Protein AF-A0A2P8MB07-F1 (afdb_monomer_lite)

Structure (mmCIF, N/CA/C/O backbone):
data_AF-A0A2P8MB07-F1
#
_entry.id   AF-A0A2P8MB07-F1
#
loop_
_atom_site.group_PDB
_atom_site.id
_atom_site.type_symbol
_atom_site.label_atom_id
_atom_site.label_alt_id
_atom_site.label_comp_id
_atom_site.label_asym_id
_atom_site.label_entity_id
_atom_site.label_seq_id
_atom_site.pdbx_PDB_ins_code
_atom_site.Cartn_x
_atom_site.Cartn_y
_atom_site.Cartn_z
_atom_site.occupancy
_atom_site.B_iso_or_equiv
_atom_site.auth_seq_id
_atom_site.auth_comp_id
_atom_site.auth_asym_id
_atom_site.auth_atom_id
_atom_site.pdbx_PDB_model_num
ATOM 1 N N . MET A 1 1 ? -18.010 1.075 -5.046 1.00 47.69 1 MET A N 1
ATOM 2 C CA . MET A 1 1 ? -18.846 1.952 -4.188 1.00 47.69 1 MET A CA 1
ATOM 3 C C . MET A 1 1 ? -18.209 3.338 -4.165 1.00 47.69 1 MET A C 1
ATOM 5 O O . MET A 1 1 ? -17.049 3.429 -3.795 1.00 47.69 1 MET A O 1
ATOM 9 N N . ARG A 1 2 ? -18.892 4.401 -4.616 1.00 39.94 2 ARG A N 1
ATOM 10 C CA . ARG A 1 2 ? -18.357 5.776 -4.541 1.00 39.94 2 ARG A CA 1
ATOM 11 C C . ARG A 1 2 ? -18.737 6.382 -3.192 1.00 39.94 2 ARG A C 1
ATOM 13 O O . ARG A 1 2 ? -19.920 6.580 -2.936 1.00 39.94 2 ARG A O 1
ATOM 20 N N . LEU A 1 3 ? -17.753 6.655 -2.343 1.00 50.47 3 LEU A N 1
ATOM 21 C CA . LEU A 1 3 ? -17.967 7.405 -1.106 1.00 50.47 3 LEU A CA 1
ATOM 22 C C . LEU A 1 3 ? -17.988 8.908 -1.425 1.00 50.47 3 LEU A C 1
ATOM 24 O O . LEU A 1 3 ? -17.229 9.378 -2.280 1.00 50.47 3 LEU A O 1
ATOM 28 N N . ALA A 1 4 ? -18.872 9.660 -0.761 1.00 45.59 4 ALA A N 1
ATOM 29 C CA . ALA A 1 4 ? -18.922 11.117 -0.873 1.00 45.59 4 ALA A CA 1
ATOM 30 C C . ALA A 1 4 ? -17.511 11.695 -0.629 1.00 45.59 4 ALA A C 1
ATOM 32 O O . ALA A 1 4 ? -16.838 11.272 0.308 1.00 45.59 4 ALA A O 1
ATOM 33 N N . ASN A 1 5 ? -17.066 12.621 -1.494 1.00 53.81 5 ASN A N 1
ATOM 34 C CA . ASN A 1 5 ? -15.724 13.250 -1.561 1.00 53.81 5 ASN A CA 1
ATOM 35 C C . ASN A 1 5 ? -14.697 12.646 -2.547 1.00 53.81 5 ASN A C 1
ATOM 37 O O . ASN A 1 5 ? -13.491 12.880 -2.409 1.00 53.81 5 ASN A O 1
ATOM 41 N N . GLY A 1 6 ? -15.143 11.909 -3.573 1.00 58.69 6 GLY A N 1
ATOM 42 C CA . GLY A 1 6 ? -14.257 11.450 -4.657 1.00 58.69 6 GLY A CA 1
ATOM 43 C C . GLY A 1 6 ? -13.240 10.397 -4.207 1.00 58.69 6 GLY A C 1
ATOM 44 O O . GLY A 1 6 ? -12.152 10.292 -4.768 1.00 58.69 6 GLY 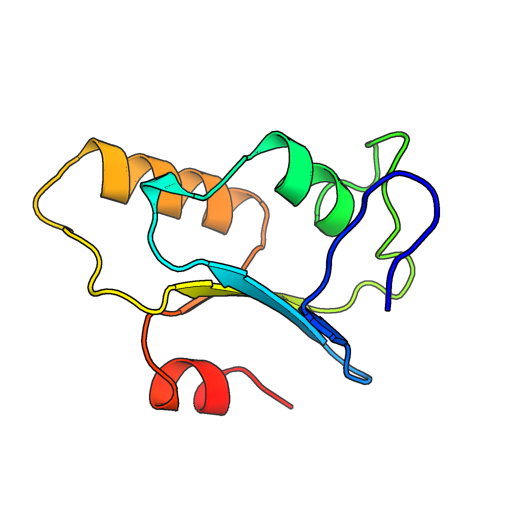A O 1
ATOM 45 N N . ILE A 1 7 ? -13.578 9.654 -3.154 1.00 62.22 7 ILE A N 1
ATOM 46 C CA . ILE A 1 7 ? -12.805 8.514 -2.674 1.00 62.22 7 ILE A CA 1
ATOM 47 C C . ILE A 1 7 ? -13.215 7.304 -3.512 1.00 62.22 7 ILE A C 1
ATOM 49 O O . ILE A 1 7 ? -14.380 6.895 -3.501 1.00 62.22 7 ILE A O 1
ATOM 53 N N . VAL A 1 8 ? -12.251 6.759 -4.249 1.00 72.56 8 VAL A N 1
ATOM 54 C CA . VAL A 1 8 ? -12.381 5.494 -4.969 1.00 72.56 8 VAL A CA 1
ATOM 55 C C . VAL A 1 8 ? -11.587 4.459 -4.175 1.00 72.56 8 VAL A C 1
ATOM 57 O O . VAL A 1 8 ? -10.456 4.724 -3.768 1.00 72.56 8 VAL A O 1
ATOM 60 N N . ILE A 1 9 ? -12.277 3.375 -3.833 1.00 87.56 9 ILE A N 1
ATOM 61 C CA . ILE A 1 9 ? -11.720 2.099 -3.394 1.00 87.56 9 ILE A CA 1
ATOM 62 C C . ILE A 1 9 ? -12.411 1.066 -4.269 1.00 87.56 9 ILE A C 1
ATOM 64 O O . ILE A 1 9 ? -13.650 1.035 -4.327 1.00 87.56 9 ILE A O 1
ATOM 68 N N . ASP A 1 10 ? -11.620 0.249 -4.946 1.00 92.38 10 ASP A N 1
ATOM 69 C CA . ASP A 1 10 ? -12.137 -0.760 -5.864 1.00 92.38 10 ASP A CA 1
ATOM 70 C C . ASP A 1 10 ? -12.740 -1.944 -5.106 1.00 92.38 10 ASP A C 1
ATOM 72 O O . ASP A 1 10 ? -13.836 -2.402 -5.438 1.00 92.38 10 ASP A O 1
ATOM 76 N N . VAL A 1 11 ? -12.070 -2.397 -4.040 1.00 94.00 11 VAL A N 1
ATOM 77 C CA . VAL A 1 11 ? -12.513 -3.534 -3.225 1.00 94.00 11 VAL A CA 1
ATOM 78 C C . VAL A 1 11 ? -12.351 -3.232 -1.738 1.00 94.00 11 VAL A C 1
ATOM 80 O O . VAL A 1 11 ? -11.313 -2.757 -1.283 1.00 94.00 11 VAL A O 1
ATOM 83 N N . ALA A 1 12 ? -13.381 -3.549 -0.957 1.00 93.81 12 ALA A N 1
ATOM 84 C CA . ALA A 1 12 ? -13.338 -3.513 0.498 1.00 93.81 12 ALA A CA 1
ATOM 85 C C . ALA A 1 12 ? -13.842 -4.852 1.044 1.00 93.81 12 ALA A C 1
ATOM 87 O O . ALA A 1 12 ? -14.954 -5.269 0.723 1.00 93.81 12 ALA A O 1
ATOM 88 N N . THR A 1 13 ? -13.031 -5.507 1.868 1.00 94.19 13 THR A N 1
ATOM 89 C CA . THR A 1 13 ? -13.378 -6.748 2.576 1.00 94.19 13 THR A CA 1
ATOM 90 C C . THR A 1 13 ? -13.629 -6.425 4.052 1.00 94.19 13 THR A C 1
ATOM 92 O O . THR A 1 13 ? -13.727 -5.252 4.427 1.00 94.19 13 THR A O 1
ATOM 95 N N . ASN A 1 14 ? -13.737 -7.434 4.917 1.00 95.19 14 ASN A N 1
ATOM 96 C CA . ASN A 1 14 ? -13.775 -7.205 6.362 1.00 95.19 14 ASN A CA 1
ATOM 97 C C . ASN A 1 14 ? -12.436 -6.663 6.892 1.00 95.19 14 ASN A C 1
ATOM 99 O O . ASN A 1 14 ? -12.445 -5.767 7.738 1.00 95.19 14 ASN A O 1
ATOM 103 N N . ASP A 1 15 ? -11.316 -7.119 6.332 1.00 96.81 15 ASP A N 1
ATOM 104 C CA . ASP A 1 15 ? -9.967 -6.876 6.851 1.00 96.81 15 ASP A CA 1
ATOM 105 C C . ASP A 1 15 ? -9.132 -5.910 5.994 1.00 96.81 15 ASP A C 1
ATOM 107 O O . ASP A 1 15 ? -8.194 -5.283 6.498 1.00 96.81 15 ASP A O 1
ATOM 111 N N . GLU A 1 16 ? -9.482 -5.732 4.719 1.00 96.94 16 GLU A N 1
ATOM 112 C CA . GLU A 1 16 ? -8.697 -4.997 3.729 1.00 96.94 16 GLU A CA 1
ATOM 113 C C . GLU A 1 16 ? -9.483 -3.900 2.997 1.00 96.94 16 GLU A C 1
ATOM 115 O O . GLU A 1 16 ? -10.691 -3.981 2.754 1.00 96.94 16 GLU A O 1
ATOM 120 N N . LEU A 1 17 ? -8.740 -2.876 2.582 1.00 95.88 17 LEU A N 1
ATOM 121 C CA . LEU A 1 17 ? -9.099 -1.947 1.516 1.00 95.88 17 LEU A CA 1
ATOM 122 C C . LEU A 1 17 ? -8.076 -2.116 0.394 1.00 95.88 17 LEU A C 1
ATOM 124 O O . LEU A 1 17 ? -6.873 -1.986 0.637 1.00 95.88 17 LEU A O 1
ATOM 128 N N . ILE A 1 18 ? -8.547 -2.398 -0.816 1.00 96.25 18 ILE A N 1
ATOM 129 C CA . ILE A 1 18 ? -7.700 -2.666 -1.975 1.00 96.25 18 ILE A CA 1
ATOM 130 C C . ILE A 1 18 ? -8.030 -1.652 -3.065 1.00 96.25 18 ILE A C 1
ATOM 132 O O . ILE A 1 18 ? -9.181 -1.516 -3.483 1.00 96.25 18 ILE A O 1
ATOM 136 N N . GLU A 1 19 ? -6.995 -0.960 -3.520 1.00 94.69 19 GLU A N 1
ATOM 137 C CA . GLU A 1 19 ? -7.040 -0.063 -4.673 1.00 94.69 19 GLU A CA 1
ATOM 138 C C . GLU A 1 19 ? -6.178 -0.655 -5.790 1.00 94.69 19 GLU A C 1
ATOM 140 O O . GLU A 1 19 ? -5.029 -1.056 -5.560 1.00 94.69 19 GLU A O 1
ATOM 145 N N . VAL A 1 20 ? -6.722 -0.684 -7.002 1.00 95.12 20 VAL A N 1
ATOM 146 C CA . VAL A 1 20 ? -6.058 -1.186 -8.202 1.00 95.12 20 VAL A CA 1
ATOM 147 C C . VAL A 1 20 ? -5.524 -0.008 -9.005 1.00 95.12 20 VAL A C 1
ATOM 149 O O 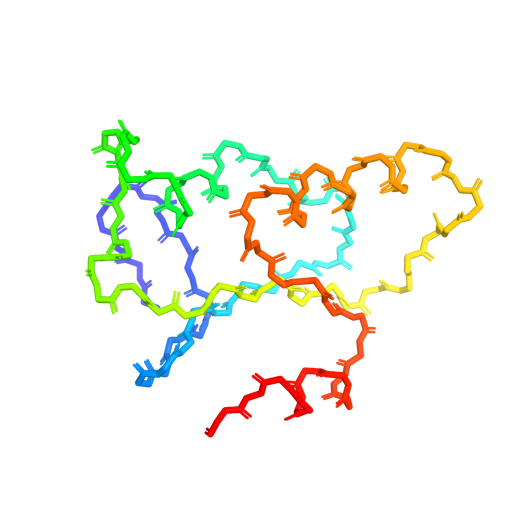. VAL A 1 20 ? -6.250 0.909 -9.384 1.00 95.12 20 VAL A O 1
ATOM 152 N N . LYS A 1 21 ? -4.229 -0.033 -9.315 1.00 94.94 21 LYS A N 1
ATOM 153 C CA . LYS A 1 21 ? -3.593 0.929 -10.216 1.00 94.94 21 LYS A CA 1
ATOM 154 C C . LYS A 1 21 ? -3.003 0.202 -11.410 1.00 94.94 21 LYS A C 1
ATOM 156 O O . LYS A 1 21 ? -2.317 -0.801 -11.271 1.00 94.94 21 LYS A O 1
ATOM 161 N N . ASN A 1 22 ? -3.215 0.767 -12.594 1.00 95.06 22 ASN A N 1
ATOM 162 C CA . ASN A 1 22 ? -2.627 0.239 -13.822 1.00 95.06 22 ASN A CA 1
ATOM 163 C C . ASN A 1 22 ? -1.088 0.246 -13.756 1.00 95.06 22 ASN A C 1
ATOM 165 O O . ASN A 1 22 ? -0.436 -0.699 -14.175 1.00 95.06 22 ASN A O 1
ATOM 169 N N . SER A 1 23 ? -0.497 1.312 -13.214 1.00 95.88 23 SER A N 1
ATOM 170 C CA . SER A 1 23 ? 0.953 1.477 -13.083 1.00 95.88 23 SER A CA 1
ATOM 171 C C . SER A 1 23 ? 1.308 2.394 -11.913 1.00 95.88 23 SER A C 1
ATOM 173 O O . SER A 1 23 ? 0.460 3.102 -11.365 1.00 95.88 23 SER A O 1
ATOM 175 N N . THR A 1 24 ? 2.595 2.441 -11.568 1.00 94.88 24 THR A N 1
ATOM 176 C CA . THR A 1 24 ? 3.146 3.329 -10.529 1.00 94.88 24 THR A CA 1
ATOM 177 C C . THR A 1 24 ? 2.900 4.812 -10.820 1.00 94.88 24 THR A C 1
ATOM 179 O O . THR A 1 24 ? 2.702 5.598 -9.899 1.00 94.88 24 THR A O 1
ATOM 182 N N . THR A 1 25 ? 2.838 5.196 -12.096 1.00 93.75 25 THR A N 1
ATOM 183 C CA . THR A 1 25 ? 2.545 6.569 -12.543 1.00 93.75 25 THR A CA 1
ATOM 184 C C . THR A 1 25 ? 1.109 7.018 -12.267 1.00 93.75 25 THR A C 1
ATOM 186 O O . THR A 1 25 ? 0.849 8.215 -12.236 1.00 93.75 25 THR A O 1
ATOM 189 N N . SER A 1 26 ? 0.177 6.087 -12.042 1.00 92.94 26 SER A N 1
ATOM 190 C CA . SER A 1 26 ? -1.221 6.389 -11.696 1.00 92.94 26 SER A CA 1
ATOM 191 C C . SER A 1 26 ? -1.442 6.576 -10.189 1.00 92.94 26 SER A C 1
ATOM 193 O O . SER A 1 26 ? -2.581 6.700 -9.734 1.00 92.94 26 SER A O 1
ATOM 195 N N . ILE A 1 27 ? -0.373 6.538 -9.388 1.00 93.19 27 ILE A N 1
ATOM 196 C CA . ILE A 1 27 ? -0.454 6.677 -7.937 1.00 93.19 27 ILE A CA 1
ATOM 197 C C . ILE A 1 27 ? -0.416 8.157 -7.553 1.00 93.19 27 ILE A C 1
ATOM 199 O O . ILE A 1 27 ? 0.547 8.867 -7.830 1.00 93.19 27 ILE A O 1
ATOM 203 N N . HIS A 1 28 ? -1.430 8.587 -6.804 1.00 91.81 28 HIS A N 1
ATOM 204 C CA . HIS A 1 28 ? -1.491 9.910 -6.190 1.00 91.81 28 HIS A CA 1
ATOM 205 C C . HIS A 1 28 ? -1.335 9.776 -4.671 1.00 91.81 28 HIS A C 1
ATOM 207 O O . HIS A 1 28 ? -2.239 9.298 -3.986 1.00 91.81 28 HIS A O 1
ATOM 213 N N . LEU A 1 29 ? -0.189 10.196 -4.124 1.00 91.75 29 LEU A N 1
ATOM 214 C CA . LEU A 1 29 ? 0.124 10.036 -2.693 1.00 91.75 29 LEU A CA 1
ATOM 215 C C . LEU A 1 29 ? -0.896 10.716 -1.765 1.00 91.75 29 LEU A C 1
ATOM 217 O O . LEU A 1 29 ? -1.195 10.191 -0.697 1.00 91.75 29 LEU A O 1
ATOM 221 N N . GLU A 1 30 ? -1.470 11.840 -2.188 1.00 90.19 30 GLU A N 1
ATOM 222 C CA . GLU A 1 30 ? -2.515 12.552 -1.442 1.00 90.19 30 GLU A CA 1
ATOM 223 C C . GLU A 1 30 ? -3.812 11.739 -1.285 1.00 90.19 30 GLU A C 1
ATOM 225 O O . GLU A 1 30 ? -4.518 11.878 -0.285 1.00 90.19 30 GLU A O 1
ATOM 230 N N . GLN A 1 31 ? -4.128 10.869 -2.255 1.00 89.31 31 GLN A N 1
ATOM 231 C CA . GLN A 1 31 ? -5.253 9.943 -2.142 1.00 89.31 31 GLN A CA 1
ATOM 232 C C . GLN A 1 31 ? -4.925 8.870 -1.108 1.00 89.31 31 GLN A C 1
ATOM 234 O O . GLN A 1 31 ? -5.775 8.550 -0.281 1.00 89.31 31 GLN A O 1
ATOM 239 N N . LEU A 1 32 ? -3.674 8.397 -1.089 1.00 92.12 32 LEU A N 1
ATOM 240 C CA . LEU A 1 32 ? -3.230 7.375 -0.145 1.00 92.12 32 LEU A CA 1
ATOM 241 C C . LEU A 1 32 ? -3.330 7.827 1.316 1.00 92.12 32 LEU A C 1
ATOM 243 O O . LEU A 1 32 ? -3.654 7.030 2.199 1.00 92.12 32 LEU A O 1
ATOM 247 N N . ASP A 1 33 ? -3.121 9.117 1.576 1.00 92.56 33 ASP A N 1
ATOM 248 C CA . ASP A 1 33 ? -3.264 9.682 2.919 1.00 92.56 33 ASP A CA 1
ATOM 249 C C . ASP A 1 33 ? -4.697 9.594 3.457 1.00 92.56 33 ASP A C 1
ATOM 251 O O . ASP A 1 33 ? -4.880 9.503 4.670 1.00 92.56 33 ASP A O 1
ATOM 255 N N . LYS A 1 34 ? -5.715 9.530 2.590 1.00 91.44 34 LYS A N 1
ATOM 256 C CA . LYS A 1 34 ? -7.110 9.310 3.011 1.00 91.44 34 LYS A CA 1
ATOM 257 C C . LYS A 1 34 ? -7.336 7.897 3.576 1.00 91.44 34 LYS A C 1
ATOM 259 O O . LYS A 1 34 ? -8.284 7.686 4.331 1.00 91.44 34 LYS A O 1
ATOM 264 N N . TYR A 1 35 ? -6.466 6.941 3.238 1.00 89.88 35 TYR A N 1
ATOM 265 C CA . TYR A 1 35 ? -6.532 5.550 3.703 1.00 89.88 35 TYR A CA 1
ATOM 266 C C . TYR A 1 35 ? -5.660 5.290 4.936 1.00 89.88 35 TYR A C 1
ATOM 268 O O . TYR A 1 35 ? -6.002 4.446 5.765 1.00 89.88 35 TYR A O 1
ATOM 276 N N . ALA A 1 36 ? -4.516 5.974 5.032 1.00 91.56 36 ALA A N 1
ATOM 277 C CA . ALA A 1 36 ? -3.443 5.611 5.960 1.00 91.56 36 ALA A CA 1
ATOM 278 C C . ALA A 1 36 ? -3.120 6.678 7.016 1.00 91.56 36 ALA A C 1
ATOM 280 O O . ALA A 1 36 ? -2.549 6.350 8.054 1.00 91.56 36 ALA A O 1
ATOM 281 N N . ASN A 1 37 ? -3.488 7.944 6.797 1.00 93.94 37 ASN A N 1
ATOM 282 C CA . ASN A 1 37 ? -3.170 9.019 7.731 1.00 93.94 37 ASN A CA 1
ATOM 283 C C . ASN A 1 37 ? -4.401 9.449 8.542 1.00 93.94 37 ASN A C 1
ATOM 285 O O . ASN A 1 37 ? -5.243 10.195 8.049 1.00 93.94 37 ASN A O 1
ATOM 289 N N . LYS A 1 38 ? -4.452 9.058 9.822 1.00 93.00 38 LYS A N 1
ATOM 290 C CA . LYS A 1 38 ? -5.546 9.395 10.753 1.00 93.00 38 LYS A CA 1
ATOM 291 C C . LYS A 1 38 ? -5.732 10.899 10.988 1.00 93.00 38 LYS A C 1
ATOM 293 O O . LYS A 1 38 ? -6.803 11.304 11.422 1.00 93.00 38 LYS A O 1
ATOM 298 N N . THR A 1 39 ? -4.715 11.722 10.722 1.00 94.31 39 THR A N 1
ATOM 299 C CA . THR A 1 39 ? -4.811 13.186 10.855 1.00 94.31 39 THR A CA 1
ATOM 300 C C . THR A 1 39 ? -5.318 13.865 9.582 1.00 94.31 39 THR A C 1
ATOM 302 O O . THR A 1 39 ? -5.578 15.068 9.585 1.00 94.31 39 THR A O 1
ATOM 305 N N . ASN A 1 40 ? -5.483 13.123 8.480 1.00 93.06 40 ASN A N 1
ATOM 306 C CA . ASN A 1 40 ? -6.047 13.665 7.252 1.00 93.06 40 ASN A CA 1
ATOM 307 C C . ASN A 1 40 ? -7.540 13.971 7.452 1.00 93.06 40 ASN A C 1
ATOM 309 O O . ASN A 1 40 ? -8.310 13.107 7.859 1.00 93.06 40 ASN A O 1
ATOM 313 N N . LYS A 1 41 ? -7.976 15.185 7.096 1.00 92.12 41 LYS A N 1
ATOM 314 C CA . LYS A 1 41 ? -9.385 15.612 7.214 1.00 92.12 41 LYS A CA 1
ATOM 315 C C . LYS A 1 41 ? -10.383 14.726 6.454 1.00 92.12 41 LYS A C 1
ATOM 317 O O . LYS A 1 41 ? -11.557 14.699 6.793 1.00 92.12 41 LYS A O 1
ATOM 322 N N . ASN A 1 42 ? -9.915 14.036 5.415 1.00 90.88 42 ASN A N 1
ATOM 323 C CA . ASN A 1 42 ? -10.698 13.130 4.578 1.00 90.88 42 ASN A CA 1
ATOM 324 C C . ASN A 1 42 ? -10.382 11.654 4.879 1.00 90.88 42 ASN A C 1
ATOM 326 O O . ASN A 1 42 ? -10.642 10.792 4.037 1.00 90.88 42 ASN A O 1
ATOM 330 N N . PHE A 1 43 ? -9.755 11.363 6.022 1.00 92.50 43 PHE A N 1
ATOM 331 C CA . PHE A 1 43 ? -9.485 10.000 6.455 1.00 92.50 43 PHE A CA 1
ATOM 332 C C . PHE A 1 43 ? -10.794 9.233 6.638 1.00 92.50 43 PHE A C 1
ATOM 334 O O . PHE A 1 43 ? -11.705 9.745 7.278 1.00 92.50 43 PHE A O 1
ATOM 341 N N . PHE A 1 44 ? -10.889 8.012 6.108 1.00 90.25 44 PHE A N 1
ATOM 342 C CA . PHE A 1 44 ? -12.110 7.200 6.237 1.00 90.25 44 PHE A CA 1
ATOM 343 C C . PHE A 1 44 ? -11.874 5.761 6.709 1.00 90.25 44 PHE A C 1
ATOM 345 O O . PHE A 1 44 ? -12.832 5.033 6.969 1.00 90.25 44 PHE A O 1
ATOM 352 N N . ASN A 1 45 ? -10.619 5.324 6.841 1.00 93.44 45 ASN A N 1
ATOM 353 C CA . ASN A 1 45 ? -10.287 3.971 7.287 1.00 93.44 45 ASN A CA 1
ATOM 354 C C . ASN A 1 45 ? -10.382 3.833 8.823 1.00 93.44 45 ASN A C 1
ATOM 356 O O . ASN A 1 45 ? -9.428 3.455 9.504 1.00 93.44 45 ASN A O 1
ATOM 360 N N . TYR A 1 46 ? -11.541 4.168 9.394 1.00 91.56 46 TYR A N 1
ATOM 361 C CA . TYR A 1 46 ? -11.765 4.177 10.845 1.00 91.56 46 TYR A CA 1
ATOM 362 C C . TYR A 1 46 ? -11.690 2.781 11.472 1.00 91.56 46 TYR A C 1
ATOM 364 O O . TYR A 1 46 ? -11.237 2.635 12.604 1.00 91.56 46 TYR A O 1
ATOM 372 N N . SER A 1 47 ? -12.043 1.743 10.709 1.00 92.31 47 SER A N 1
ATOM 373 C CA . SER A 1 47 ? -11.916 0.340 11.121 1.00 92.31 47 SER A CA 1
ATOM 374 C C . SER A 1 47 ? -10.473 -0.173 11.116 1.00 92.31 47 SER A C 1
ATOM 376 O O . SER A 1 47 ? -10.252 -1.338 11.417 1.00 92.31 47 SER A O 1
ATOM 378 N N . SER A 1 48 ? -9.489 0.673 10.781 1.00 93.69 48 SER A N 1
ATOM 379 C CA . SER A 1 48 ? -8.066 0.310 10.737 1.00 93.69 48 SER A CA 1
ATOM 380 C C . SER A 1 48 ? -7.790 -0.929 9.872 1.00 93.69 48 SER A C 1
ATOM 382 O O . SER A 1 48 ? -6.939 -1.753 10.206 1.00 93.69 48 SER A O 1
ATOM 384 N N . LYS A 1 49 ? -8.510 -1.051 8.749 1.00 95.69 49 LYS A N 1
ATOM 385 C CA . LYS A 1 49 ? -8.307 -2.123 7.771 1.00 95.69 49 LYS A CA 1
ATOM 386 C C . LYS A 1 49 ? -6.930 -1.999 7.140 1.00 95.69 49 LYS A C 1
ATOM 388 O O . LYS A 1 49 ? -6.403 -0.893 6.967 1.00 95.69 49 LYS A O 1
ATOM 393 N N . LYS A 1 50 ? -6.357 -3.130 6.748 1.00 96.69 50 LYS A N 1
ATOM 394 C CA . LYS A 1 50 ? -5.100 -3.170 6.007 1.00 96.69 50 LYS A CA 1
ATOM 395 C C . LYS A 1 50 ? -5.302 -2.554 4.624 1.00 96.69 50 LYS A C 1
ATOM 397 O O . LYS A 1 50 ? -6.199 -2.949 3.889 1.00 96.69 50 LYS A O 1
ATOM 402 N N . VAL A 1 51 ? -4.453 -1.600 4.254 1.00 96.50 51 VAL A N 1
ATOM 403 C CA . VAL A 1 51 ? -4.512 -0.960 2.933 1.00 96.50 51 VAL A CA 1
ATOM 404 C C . VAL A 1 51 ? -3.527 -1.652 1.995 1.00 96.50 51 VAL A C 1
ATOM 406 O O . VAL A 1 51 ? -2.341 -1.780 2.322 1.00 96.50 51 VAL A O 1
ATOM 409 N N . ILE A 1 52 ? -4.015 -2.087 0.835 1.00 97.69 52 ILE A N 1
ATOM 410 C CA . ILE A 1 52 ? -3.228 -2.746 -0.207 1.00 97.69 52 ILE A CA 1
ATOM 411 C C . ILE A 1 52 ? -3.382 -1.972 -1.518 1.00 97.69 52 ILE A C 1
ATOM 413 O O . ILE A 1 52 ? -4.493 -1.705 -1.967 1.00 97.69 52 ILE A O 1
ATOM 417 N N . ILE A 1 53 ? -2.258 -1.636 -2.146 1.00 97.25 53 ILE A N 1
ATOM 418 C CA . ILE A 1 53 ? -2.210 -1.128 -3.516 1.00 97.25 53 ILE A CA 1
ATOM 419 C C . ILE A 1 53 ? -1.732 -2.262 -4.410 1.00 97.25 53 ILE A C 1
ATOM 421 O O . ILE A 1 53 ? -0.593 -2.720 -4.284 1.00 97.25 53 ILE A O 1
ATOM 425 N N . TYR A 1 54 ? -2.608 -2.708 -5.302 1.00 97.56 54 TYR A N 1
ATOM 426 C CA . TYR A 1 54 ? -2.261 -3.652 -6.353 1.00 97.56 54 TYR A CA 1
ATOM 427 C C . TYR A 1 54 ? -1.888 -2.881 -7.617 1.00 97.56 54 TYR A C 1
ATOM 429 O O . TYR A 1 54 ? -2.658 -2.047 -8.094 1.00 97.56 54 TYR A O 1
ATOM 437 N N . ILE A 1 55 ? -0.691 -3.139 -8.136 1.00 97.25 55 ILE A N 1
ATOM 438 C CA . ILE A 1 55 ? -0.207 -2.560 -9.387 1.00 97.25 55 ILE A CA 1
ATOM 439 C C . ILE A 1 55 ? -0.282 -3.653 -10.449 1.00 97.25 55 ILE A C 1
ATOM 441 O O . ILE A 1 55 ? 0.341 -4.698 -10.291 1.00 97.25 55 ILE A O 1
ATOM 445 N N . ASP A 1 56 ? -1.047 -3.413 -11.509 1.00 95.88 56 ASP A N 1
ATOM 446 C CA . ASP A 1 56 ? -1.328 -4.417 -12.542 1.00 95.88 56 ASP A CA 1
ATOM 447 C C . ASP A 1 56 ? -0.137 -4.616 -13.494 1.00 95.88 56 ASP A C 1
ATOM 449 O O . ASP A 1 56 ? 0.303 -5.736 -13.748 1.00 95.88 56 ASP A O 1
ATOM 453 N N . LYS A 1 57 ? 0.467 -3.521 -13.974 1.00 95.50 57 LYS A N 1
ATOM 454 C CA . LYS A 1 57 ? 1.642 -3.601 -14.853 1.00 95.50 57 LYS A CA 1
ATOM 455 C C . LYS A 1 57 ? 2.937 -3.827 -14.075 1.00 95.50 57 LYS A C 1
ATOM 457 O O . LYS A 1 57 ? 3.089 -3.263 -12.990 1.00 95.50 57 LYS A O 1
ATOM 462 N N . PRO A 1 58 ? 3.917 -4.546 -14.654 1.00 94.00 58 PRO A N 1
ATOM 463 C CA . PRO A 1 58 ? 5.235 -4.708 -14.053 1.00 94.00 58 PRO A CA 1
ATOM 464 C C . PRO A 1 58 ? 5.846 -3.372 -13.628 1.00 94.00 58 PRO A C 1
ATOM 466 O O . PRO A 1 58 ? 5.864 -2.401 -14.392 1.00 94.00 58 PRO A O 1
ATOM 469 N N . MET A 1 59 ? 6.351 -3.321 -12.400 1.00 93.44 59 MET A N 1
ATOM 470 C CA . MET A 1 59 ? 7.082 -2.160 -11.909 1.00 93.44 59 MET A CA 1
ATOM 471 C C . MET A 1 59 ? 8.488 -2.130 -12.504 1.00 93.44 59 MET A C 1
ATOM 473 O O . MET A 1 59 ? 9.244 -3.093 -12.390 1.00 93.44 59 MET A O 1
ATOM 477 N N . ASP A 1 60 ? 8.879 -0.987 -13.061 1.00 93.12 60 ASP A N 1
ATOM 478 C CA . ASP A 1 60 ? 10.272 -0.748 -13.426 1.00 93.12 60 ASP A CA 1
ATOM 479 C C . ASP A 1 60 ? 11.099 -0.444 -12.168 1.00 93.12 60 ASP A C 1
ATOM 481 O O . ASP A 1 60 ? 11.200 0.704 -11.726 1.00 93.12 60 ASP A O 1
ATOM 485 N N . ILE A 1 61 ? 11.662 -1.496 -11.572 1.00 91.81 61 ILE A N 1
ATOM 486 C CA . ILE A 1 61 ? 12.522 -1.420 -10.383 1.00 91.81 61 ILE A CA 1
ATOM 487 C C . ILE A 1 61 ? 13.931 -0.892 -10.683 1.00 91.81 61 ILE A C 1
ATOM 489 O O . ILE A 1 61 ? 14.663 -0.578 -9.748 1.00 91.81 61 ILE A O 1
ATOM 493 N N . SER A 1 62 ? 14.314 -0.766 -11.959 1.00 95.44 62 SER A N 1
ATOM 494 C CA . SER A 1 62 ? 15.575 -0.116 -12.341 1.00 95.44 62 SER A CA 1
ATOM 495 C C . SER A 1 62 ? 15.481 1.411 -12.229 1.00 95.44 62 SER A C 1
ATOM 497 O O . SER A 1 62 ? 16.483 2.104 -12.047 1.00 95.44 62 SER A O 1
ATOM 499 N N . ASN A 1 63 ? 14.259 1.948 -12.263 1.00 95.44 63 ASN A N 1
ATOM 500 C CA . ASN A 1 63 ? 13.992 3.364 -12.093 1.00 95.44 63 ASN A CA 1
ATOM 501 C C . ASN A 1 63 ? 13.952 3.759 -10.607 1.00 95.44 63 ASN A C 1
ATOM 503 O O . ASN A 1 63 ? 12.995 3.475 -9.880 1.00 95.44 63 ASN A O 1
ATOM 507 N N . ASN A 1 64 ? 14.952 4.528 -10.174 1.00 96.62 64 ASN A N 1
ATOM 508 C CA . ASN A 1 64 ? 15.053 5.044 -8.805 1.00 96.62 64 ASN A CA 1
ATOM 509 C C . ASN A 1 64 ? 13.815 5.828 -8.332 1.00 96.62 64 ASN A C 1
ATOM 511 O O . ASN A 1 64 ? 13.527 5.846 -7.135 1.00 96.62 64 ASN A O 1
ATOM 515 N N . ASN A 1 65 ? 13.073 6.482 -9.230 1.00 95.50 65 ASN A N 1
ATOM 516 C CA . ASN A 1 65 ? 11.849 7.190 -8.850 1.00 95.50 65 ASN A CA 1
ATOM 517 C C . ASN A 1 65 ? 10.731 6.215 -8.474 1.00 95.50 65 ASN A C 1
ATOM 519 O O . ASN A 1 65 ? 10.013 6.468 -7.506 1.00 95.50 65 ASN A O 1
ATOM 523 N N . THR A 1 66 ? 10.621 5.090 -9.189 1.00 95.81 66 THR A N 1
ATOM 524 C CA . THR A 1 66 ? 9.698 4.003 -8.841 1.00 95.81 66 THR A CA 1
ATOM 525 C C . THR A 1 66 ? 10.031 3.461 -7.458 1.00 95.81 66 THR A C 1
ATOM 527 O O . THR A 1 66 ? 9.157 3.421 -6.596 1.00 95.81 66 THR A O 1
ATOM 530 N N . VAL A 1 67 ? 11.299 3.124 -7.211 1.00 96.75 67 VAL A N 1
ATOM 531 C CA . VAL A 1 67 ? 11.749 2.579 -5.919 1.00 96.75 67 VAL A CA 1
ATOM 532 C C . VAL A 1 67 ? 11.426 3.542 -4.773 1.00 96.75 67 VAL A C 1
ATOM 534 O O . VAL A 1 67 ? 10.727 3.166 -3.832 1.00 96.75 67 VAL A O 1
ATOM 537 N N . LYS A 1 68 ? 11.812 4.820 -4.900 1.00 97.44 68 LYS A N 1
ATOM 538 C CA . LYS A 1 68 ? 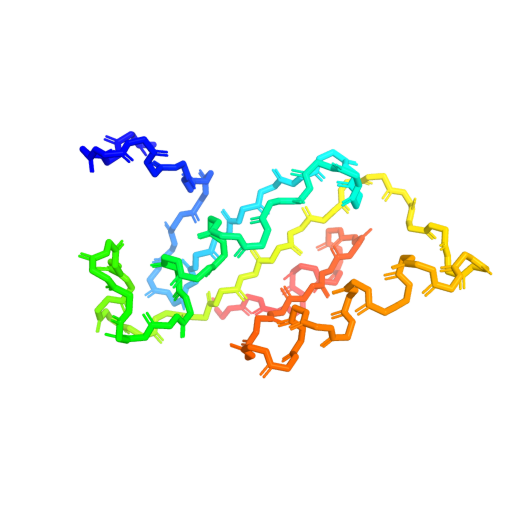11.523 5.859 -3.895 1.00 97.44 68 LYS A CA 1
ATOM 539 C C . 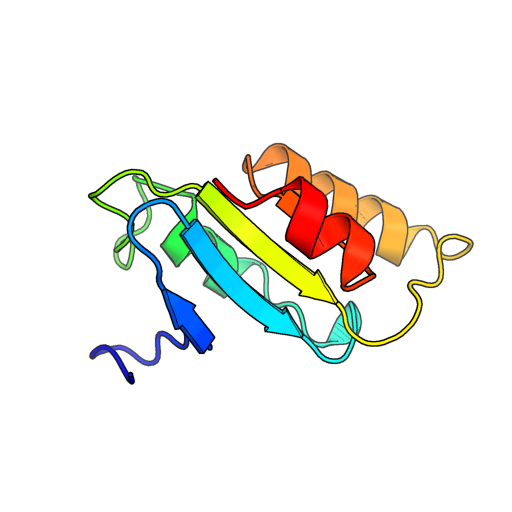LYS A 1 68 ? 10.026 6.062 -3.665 1.00 97.44 68 LYS A C 1
ATOM 541 O O . LYS A 1 68 ? 9.610 6.330 -2.538 1.00 97.44 68 LYS A O 1
ATOM 546 N N . LEU A 1 69 ? 9.206 5.984 -4.714 1.00 96.50 69 LEU A N 1
ATOM 547 C CA . LEU A 1 69 ? 7.753 6.078 -4.584 1.00 96.50 69 LEU A CA 1
ATOM 548 C C . LEU A 1 69 ? 7.207 4.897 -3.774 1.00 96.50 69 LEU A C 1
ATOM 550 O O . LEU A 1 69 ? 6.460 5.117 -2.823 1.00 96.50 69 LEU A O 1
ATOM 554 N N . ILE A 1 70 ? 7.608 3.667 -4.100 1.00 96.69 70 ILE A N 1
ATOM 555 C CA . ILE A 1 70 ? 7.166 2.467 -3.380 1.00 96.69 70 ILE A CA 1
ATOM 556 C C . ILE A 1 70 ? 7.602 2.505 -1.912 1.00 96.69 70 ILE A C 1
ATOM 558 O O . ILE A 1 70 ? 6.796 2.203 -1.032 1.00 96.69 70 ILE A O 1
ATOM 562 N N . GLU A 1 71 ? 8.829 2.928 -1.619 1.00 97.19 71 GLU A N 1
ATOM 563 C CA . GLU A 1 71 ? 9.306 3.108 -0.242 1.00 97.19 71 GLU A CA 1
ATOM 564 C C . GLU A 1 71 ? 8.472 4.139 0.525 1.00 97.19 71 GLU A C 1
ATOM 566 O O . GLU A 1 71 ? 8.042 3.872 1.645 1.00 97.19 71 GLU A O 1
ATOM 571 N N . LYS A 1 72 ? 8.152 5.288 -0.088 1.00 97.12 72 LYS A N 1
ATOM 572 C CA . LYS A 1 72 ? 7.267 6.295 0.524 1.00 97.12 72 LYS A CA 1
ATOM 573 C C . LYS A 1 72 ? 5.887 5.734 0.856 1.00 97.12 72 LYS A C 1
ATOM 575 O O . LYS A 1 72 ? 5.326 6.095 1.887 1.00 97.12 72 LYS A O 1
ATOM 580 N N . ILE A 1 73 ? 5.336 4.878 -0.003 1.00 97.12 73 ILE A N 1
ATOM 581 C CA . ILE A 1 73 ? 4.040 4.227 0.227 1.00 97.12 73 ILE A CA 1
ATOM 582 C C . ILE A 1 73 ? 4.152 3.230 1.386 1.00 97.12 73 ILE A C 1
ATOM 584 O O . ILE A 1 73 ? 3.352 3.283 2.320 1.00 97.12 73 ILE A O 1
ATOM 588 N N . LYS A 1 74 ? 5.183 2.380 1.381 1.00 96.50 74 LYS A N 1
ATOM 589 C CA . LYS A 1 74 ? 5.437 1.398 2.448 1.00 96.50 74 LYS A CA 1
ATOM 590 C C . LYS A 1 74 ? 5.659 2.060 3.809 1.00 96.50 74 LYS A C 1
ATOM 592 O O . LYS A 1 74 ? 5.109 1.594 4.802 1.00 96.50 74 LYS A O 1
ATOM 597 N N . ASN A 1 75 ? 6.358 3.194 3.854 1.00 96.56 75 ASN A N 1
ATOM 598 C CA . ASN A 1 75 ? 6.581 3.972 5.080 1.00 96.56 75 ASN A CA 1
ATOM 599 C C . ASN A 1 75 ? 5.287 4.553 5.679 1.00 96.56 75 ASN A C 1
ATOM 601 O O . ASN A 1 75 ? 5.266 4.908 6.854 1.00 96.56 75 ASN A O 1
ATOM 605 N N . LYS A 1 76 ? 4.195 4.621 4.906 1.00 94.75 76 LYS A N 1
ATOM 606 C CA . LYS A 1 76 ? 2.851 4.966 5.403 1.00 94.75 76 LYS A CA 1
ATOM 607 C C . LYS A 1 76 ? 2.093 3.754 5.968 1.00 94.75 76 LYS A C 1
ATOM 609 O O . LYS A 1 76 ? 0.919 3.877 6.297 1.00 94.75 76 LYS A O 1
ATOM 614 N N . GLY A 1 77 ? 2.726 2.582 6.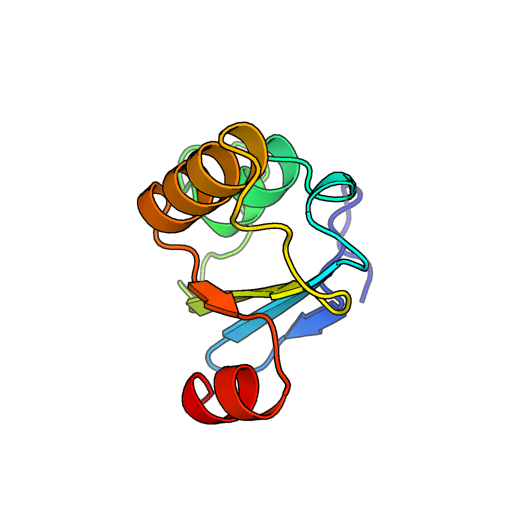052 1.00 95.44 77 GLY A N 1
ATOM 615 C CA . GLY A 1 77 ? 2.089 1.335 6.484 1.00 95.44 77 GLY A CA 1
ATOM 616 C C . GLY A 1 77 ? 1.206 0.685 5.415 1.00 95.44 77 GLY A C 1
ATOM 617 O O . GLY A 1 77 ? 0.411 -0.199 5.727 1.00 95.44 77 GLY A O 1
ATOM 618 N N . ILE A 1 78 ? 1.325 1.115 4.156 1.00 97.31 78 ILE A N 1
ATOM 619 C CA . ILE A 1 78 ? 0.541 0.585 3.038 1.00 97.31 78 ILE A CA 1
ATOM 620 C C . ILE A 1 78 ? 1.300 -0.570 2.381 1.00 97.31 78 ILE A C 1
ATOM 622 O O . ILE A 1 78 ? 2.493 -0.472 2.091 1.00 97.31 78 ILE A O 1
ATOM 626 N N . THR A 1 79 ? 0.599 -1.670 2.113 1.00 97.88 79 THR A N 1
ATOM 627 C CA . THR A 1 79 ? 1.161 -2.806 1.372 1.00 97.88 79 THR A CA 1
ATOM 628 C C . THR A 1 79 ? 1.094 -2.529 -0.129 1.00 97.88 79 THR A C 1
ATOM 630 O O . THR A 1 79 ? 0.054 -2.112 -0.625 1.00 97.88 79 THR A O 1
ATOM 633 N N . VAL A 1 80 ? 2.177 -2.792 -0.863 1.00 97.50 80 VAL A N 1
ATOM 634 C CA . VAL A 1 80 ? 2.204 -2.742 -2.334 1.00 97.50 80 VAL A CA 1
ATOM 635 C C . VAL A 1 80 ? 2.496 -4.140 -2.860 1.00 97.50 80 VAL A C 1
ATOM 637 O O . VAL A 1 80 ? 3.428 -4.777 -2.367 1.00 97.50 80 VAL A O 1
ATOM 640 N N . VAL A 1 81 ? 1.715 -4.589 -3.839 1.00 97.94 81 VAL A N 1
ATOM 641 C CA . VAL A 1 81 ? 1.872 -5.882 -4.522 1.00 97.94 81 VAL A CA 1
ATOM 642 C C . VAL A 1 81 ? 1.776 -5.695 -6.038 1.00 97.94 81 VAL A C 1
ATOM 644 O O . VAL A 1 81 ? 1.099 -4.775 -6.502 1.00 97.94 81 VAL A O 1
ATOM 647 N N . ASN A 1 82 ? 2.453 -6.545 -6.809 1.00 96.88 82 ASN A N 1
ATOM 648 C CA . ASN A 1 82 ? 2.515 -6.449 -8.277 1.00 96.88 82 ASN A CA 1
ATOM 649 C C . ASN A 1 82 ? 2.108 -7.747 -8.996 1.00 96.88 82 ASN A C 1
ATOM 651 O O . ASN A 1 82 ? 2.333 -7.903 -10.191 1.00 96.88 82 ASN A O 1
ATOM 655 N N . SER A 1 83 ? 1.493 -8.684 -8.271 1.00 95.88 83 SER A N 1
ATOM 656 C CA . SER A 1 83 ? 0.893 -9.893 -8.836 1.00 95.88 83 SER A CA 1
ATOM 657 C C . SER A 1 83 ? -0.328 -10.338 -8.030 1.00 95.88 83 SER A C 1
ATOM 659 O O . SER A 1 83 ? -0.493 -9.974 -6.861 1.00 95.88 83 SER A O 1
ATOM 661 N N . LEU A 1 84 ? -1.202 -11.127 -8.659 1.00 96.06 84 LEU A N 1
ATOM 662 C CA . LEU A 1 84 ? -2.357 -11.712 -7.975 1.00 96.06 84 LEU A CA 1
ATOM 663 C C . LEU A 1 84 ? -1.936 -12.728 -6.907 1.00 96.06 84 LEU A C 1
ATOM 665 O O . LEU A 1 84 ? -2.595 -12.823 -5.876 1.00 96.06 84 LEU A O 1
ATOM 669 N N . ASP A 1 85 ? -0.825 -13.438 -7.111 1.00 97.31 85 ASP A N 1
ATOM 670 C CA . ASP A 1 85 ? -0.284 -14.372 -6.118 1.00 97.31 85 ASP A CA 1
ATOM 671 C C . ASP A 1 85 ? 0.215 -13.639 -4.870 1.00 97.31 85 ASP A C 1
ATOM 673 O O . ASP A 1 85 ? -0.091 -14.040 -3.744 1.00 97.31 85 ASP A O 1
ATOM 677 N N . GLU A 1 86 ? 0.920 -12.517 -5.051 1.00 97.56 86 GLU A N 1
ATOM 678 C CA . GLU A 1 86 ? 1.294 -11.648 -3.937 1.00 97.56 86 GLU A CA 1
ATOM 679 C C . GLU A 1 86 ? 0.055 -11.103 -3.234 1.00 97.56 86 GLU A C 1
ATOM 681 O O . GLU A 1 86 ? -0.001 -11.147 -2.007 1.00 97.56 86 GLU A O 1
ATOM 686 N N . LEU A 1 87 ? -0.943 -10.622 -3.986 1.00 97.44 87 LEU A N 1
ATOM 687 C CA . LEU A 1 87 ? -2.191 -10.126 -3.412 1.00 97.44 87 LEU A CA 1
ATOM 688 C C . LEU A 1 87 ? -2.860 -11.208 -2.562 1.00 97.44 87 LEU A C 1
ATOM 690 O O . LEU A 1 87 ? -3.132 -10.965 -1.389 1.00 97.44 87 LEU A O 1
ATOM 694 N N . LYS A 1 88 ? -3.041 -12.412 -3.114 1.00 97.06 88 LYS A N 1
ATOM 695 C CA . LYS A 1 88 ? -3.619 -13.570 -2.423 1.00 97.06 88 LYS A CA 1
ATOM 696 C C . LYS A 1 88 ? -2.864 -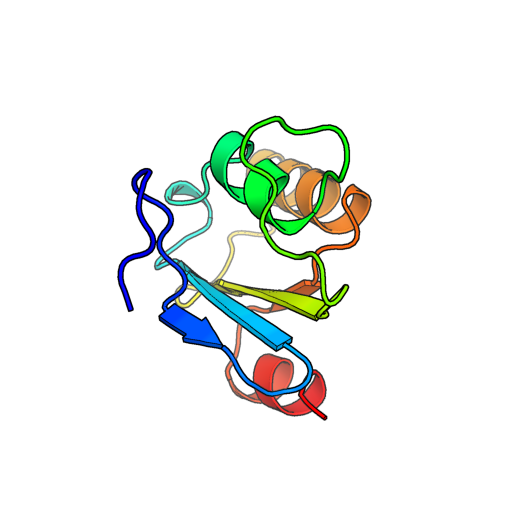13.897 -1.135 1.00 97.06 88 LYS A C 1
ATOM 698 O O . LYS A 1 88 ? -3.496 -14.120 -0.110 1.00 97.06 88 LYS A O 1
ATOM 703 N N . GLY A 1 89 ? -1.532 -13.847 -1.149 1.00 97.44 89 GLY A N 1
ATOM 704 C CA . GLY A 1 89 ? -0.700 -14.050 0.043 1.00 97.44 89 GLY A CA 1
ATOM 705 C C . GLY A 1 89 ? -0.793 -12.936 1.098 1.00 97.44 89 GLY A C 1
ATOM 706 O O . GLY A 1 89 ? -0.177 -13.045 2.161 1.00 97.44 89 GLY A O 1
ATOM 707 N N . LYS A 1 90 ? -1.509 -11.839 0.822 1.00 96.44 90 LYS A N 1
ATOM 708 C CA . LYS A 1 90 ? -1.715 -10.712 1.746 1.00 96.44 90 LYS A CA 1
ATOM 709 C C . LYS A 1 90 ? -3.144 -10.595 2.276 1.00 96.44 90 LYS A C 1
ATOM 711 O O . LYS A 1 90 ? -3.310 -9.781 3.189 1.00 96.44 90 LYS A O 1
ATOM 716 N N . LEU A 1 91 ? -4.107 -11.342 1.740 1.00 95.94 91 LEU A N 1
ATOM 717 C CA . LEU A 1 91 ? -5.493 -11.372 2.222 1.00 95.94 91 LEU A CA 1
ATOM 718 C C . LEU A 1 91 ? -5.624 -12.288 3.449 1.00 95.94 91 LEU A C 1
ATOM 720 O O . LEU A 1 91 ? -4.813 -13.205 3.612 1.00 95.94 91 LEU A O 1
ATOM 724 N N . LYS A 1 92 ? -6.612 -12.018 4.305 1.00 88.94 92 LYS A N 1
ATOM 725 C CA . LYS A 1 92 ? -6.975 -12.853 5.460 1.00 88.94 92 LYS A CA 1
ATOM 726 C C . LYS A 1 92 ? -8.238 -13.672 5.223 1.00 88.94 92 LYS A C 1
ATOM 728 O O . LYS A 1 92 ? -9.120 -13.206 4.471 1.00 88.94 92 LYS A O 1
#

Foldseek 3Di:
DQDPPRQDFPDDDLAETEDEAQALVRDDVLSLCLDQPPPDPNNDVPVVHAYEYEHADDYPPVDPVSVVSVVVSVVSVHHYDHDPVVVVVPDD

Secondary structure (DSSP, 8-state):
--BTTTB--SEE-SSEEEEEESSGGG--HHHHHHHH-TTSTT---TT-PEEEEEE-SPP-TTSHHHHHHHHHHHTTT-EEESSHHHHHTT--

Radius of gyration: 12.83 Å; chains: 1; bounding box: 34×30×26 Å

pLDDT: mean 91.16, std 12.08, range [39.94, 97.94]

Sequence (92 aa):
MRLANGIVIDVATNDELIEVKNSTTSIHLEQLDKYANKTNKNFFNYSSKKVIIYIDKPMDISNNNTVKLIEKIKNKGITVVNSLDELKGKLK